Protein AF-A0A7Y2II30-F1 (afdb_monomer_lite)

Structure (mmCIF, N/CA/C/O backbone):
data_AF-A0A7Y2II30-F1
#
_entry.id   AF-A0A7Y2II30-F1
#
loop_
_atom_site.group_PDB
_atom_site.id
_atom_site.type_symbol
_atom_site.label_atom_id
_atom_site.label_alt_id
_atom_site.label_comp_id
_atom_site.label_asym_id
_atom_site.label_entity_id
_atom_site.label_seq_id
_atom_site.pdbx_PDB_ins_code
_atom_site.Cartn_x
_atom_site.Cartn_y
_atom_site.Cartn_z
_atom_site.occupancy
_atom_site.B_iso_or_equiv
_atom_site.auth_seq_id
_atom_site.auth_comp_id
_atom_site.auth_asym_id
_atom_site.auth_atom_id
_atom_site.pdbx_PDB_model_num
ATOM 1 N N . MET A 1 1 ? 22.709 25.043 9.702 1.00 64.62 1 MET A N 1
ATOM 2 C CA . MET A 1 1 ? 23.144 23.645 9.458 1.00 64.62 1 MET A CA 1
ATOM 3 C C . MET A 1 1 ? 21.987 22.687 9.152 1.00 64.62 1 MET A C 1
ATOM 5 O O . MET A 1 1 ? 22.220 21.674 8.513 1.00 64.62 1 MET A O 1
ATOM 9 N N . THR A 1 2 ? 20.740 23.008 9.509 1.00 87.62 2 THR A N 1
ATOM 10 C CA . THR A 1 2 ? 19.544 22.191 9.216 1.00 87.62 2 THR A CA 1
ATOM 11 C C . THR A 1 2 ? 19.103 22.223 7.746 1.00 87.62 2 THR A C 1
ATOM 13 O O . THR A 1 2 ? 18.709 21.197 7.205 1.00 87.62 2 THR A O 1
ATOM 16 N N . THR A 1 3 ? 19.232 23.360 7.057 1.00 88.44 3 THR A N 1
ATOM 17 C CA . THR A 1 3 ? 18.858 23.515 5.636 1.00 88.44 3 THR A CA 1
ATOM 18 C C . THR A 1 3 ? 19.663 22.623 4.697 1.00 88.44 3 THR A C 1
ATOM 20 O O . THR A 1 3 ? 19.104 22.051 3.769 1.00 88.44 3 THR A O 1
ATOM 23 N N . LEU A 1 4 ? 20.959 22.444 4.968 1.00 92.62 4 LEU A N 1
ATOM 24 C CA . LEU A 1 4 ? 21.824 21.551 4.194 1.00 92.62 4 LEU A CA 1
ATOM 25 C C . LEU A 1 4 ? 21.360 20.093 4.297 1.00 92.62 4 LEU A C 1
ATOM 27 O O . LEU A 1 4 ? 21.259 19.420 3.279 1.00 92.62 4 LEU A O 1
ATOM 31 N N . ALA A 1 5 ? 21.003 19.634 5.501 1.00 89.12 5 ALA A N 1
ATOM 32 C CA . ALA A 1 5 ? 20.474 18.288 5.712 1.00 89.12 5 ALA A CA 1
ATOM 33 C C . ALA A 1 5 ? 19.132 18.070 4.991 1.00 89.12 5 ALA A C 1
ATOM 35 O O . ALA A 1 5 ? 18.931 17.025 4.379 1.00 89.12 5 ALA A O 1
ATOM 36 N N . ILE A 1 6 ? 18.242 19.070 5.001 1.00 91.69 6 ILE A N 1
ATOM 37 C CA . ILE A 1 6 ? 16.952 19.008 4.294 1.00 91.69 6 ILE A CA 1
ATOM 38 C C . ILE A 1 6 ? 17.166 18.869 2.783 1.00 91.69 6 ILE A C 1
ATOM 40 O O . ILE A 1 6 ? 16.555 18.006 2.156 1.00 91.69 6 ILE A O 1
ATOM 44 N N . VAL A 1 7 ? 18.063 19.671 2.201 1.00 93.69 7 VAL A N 1
ATOM 45 C CA . VAL A 1 7 ? 18.379 19.600 0.765 1.00 93.69 7 VAL A CA 1
ATOM 46 C C . VAL A 1 7 ? 18.996 18.246 0.407 1.00 93.69 7 VAL A C 1
ATOM 48 O O . VAL A 1 7 ? 18.635 17.660 -0.610 1.00 93.69 7 VAL A O 1
ATOM 51 N N . LEU A 1 8 ? 19.868 17.706 1.260 1.00 93.81 8 LEU A N 1
ATOM 52 C CA . LEU A 1 8 ? 20.508 16.408 1.034 1.00 93.81 8 LEU A CA 1
ATOM 53 C C . LEU A 1 8 ? 19.507 15.247 1.093 1.00 93.81 8 LEU A C 1
ATOM 55 O O . LEU A 1 8 ? 19.536 14.366 0.237 1.00 93.81 8 LEU A O 1
ATOM 59 N N . LEU A 1 9 ? 18.584 15.275 2.057 1.00 91.69 9 LEU A N 1
ATOM 60 C CA . LEU A 1 9 ? 17.498 14.298 2.160 1.00 91.69 9 LEU A CA 1
ATOM 61 C C . LEU A 1 9 ? 16.537 14.398 0.974 1.00 91.69 9 LEU A C 1
ATOM 63 O O . LEU A 1 9 ? 16.142 13.374 0.418 1.00 91.69 9 LEU A O 1
ATOM 67 N N . MET A 1 10 ? 16.199 15.618 0.551 1.00 91.81 10 MET A N 1
ATOM 68 C CA . MET A 1 10 ? 15.353 15.848 -0.617 1.00 91.81 10 MET A CA 1
ATOM 69 C C . MET A 1 10 ? 16.002 15.285 -1.886 1.00 91.81 10 MET A C 1
ATOM 71 O O . MET A 1 10 ? 15.349 14.546 -2.623 1.00 91.81 10 MET A O 1
ATOM 75 N N . LEU A 1 11 ? 17.287 15.575 -2.111 1.00 91.94 11 LEU A N 1
ATOM 76 C CA . LEU A 1 11 ? 18.049 15.060 -3.251 1.00 91.94 11 LEU A CA 1
ATOM 77 C C . LEU A 1 11 ? 18.217 13.541 -3.197 1.00 91.94 11 LEU A C 1
ATOM 79 O O . LEU A 1 11 ? 18.059 12.887 -4.223 1.00 91.94 11 LEU A O 1
ATOM 83 N N . GLY A 1 12 ? 18.482 12.966 -2.023 1.00 89.06 12 GLY A N 1
ATOM 84 C CA . GLY A 1 12 ? 18.578 11.516 -1.846 1.00 89.06 12 GLY A CA 1
ATOM 85 C C . GLY A 1 12 ? 17.257 10.806 -2.153 1.00 89.06 12 GLY A C 1
ATOM 86 O O . GLY A 1 12 ? 17.236 9.835 -2.908 1.00 89.06 12 GLY A O 1
ATOM 87 N N . ALA A 1 13 ? 16.137 11.331 -1.648 1.00 88.62 13 ALA A N 1
ATOM 88 C CA . ALA A 1 13 ? 14.808 10.779 -1.908 1.00 88.62 13 ALA A CA 1
ATOM 89 C C . ALA A 1 13 ? 14.414 10.885 -3.391 1.00 88.62 13 ALA A C 1
ATOM 91 O O . ALA A 1 13 ? 13.893 9.927 -3.972 1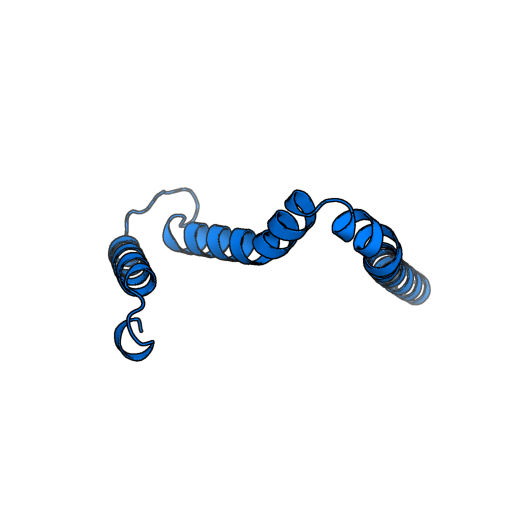.00 88.62 13 ALA A O 1
ATOM 92 N N . TRP A 1 14 ? 14.697 12.025 -4.030 1.00 87.06 14 TRP A N 1
ATOM 93 C CA . TRP A 1 14 ? 14.475 12.199 -5.466 1.00 87.06 14 TRP A CA 1
ATOM 94 C C . TRP A 1 14 ? 15.386 11.299 -6.301 1.00 87.06 14 TRP A C 1
ATOM 96 O O . TRP A 1 14 ? 14.913 10.648 -7.230 1.00 87.06 14 TRP A O 1
ATOM 106 N N . GLY A 1 15 ? 16.662 11.200 -5.933 1.00 88.12 15 GLY A N 1
ATOM 107 C CA . GLY A 1 15 ? 17.636 10.325 -6.577 1.00 88.12 15 GLY A CA 1
ATOM 108 C C . GLY A 1 15 ? 17.206 8.862 -6.522 1.00 88.12 15 GLY A C 1
ATOM 109 O O . GLY A 1 15 ? 17.217 8.189 -7.548 1.00 88.12 15 GLY A O 1
ATOM 110 N N . GLN A 1 16 ? 16.725 8.389 -5.369 1.00 85.00 16 GLN A N 1
ATOM 111 C CA . GLN A 1 16 ? 16.188 7.034 -5.223 1.00 85.00 16 GLN A CA 1
ATOM 112 C C . GLN A 1 16 ? 14.955 6.806 -6.109 1.00 85.00 16 GLN A C 1
ATOM 114 O O . GLN A 1 16 ? 14.826 5.752 -6.734 1.00 85.00 16 GLN A O 1
ATOM 119 N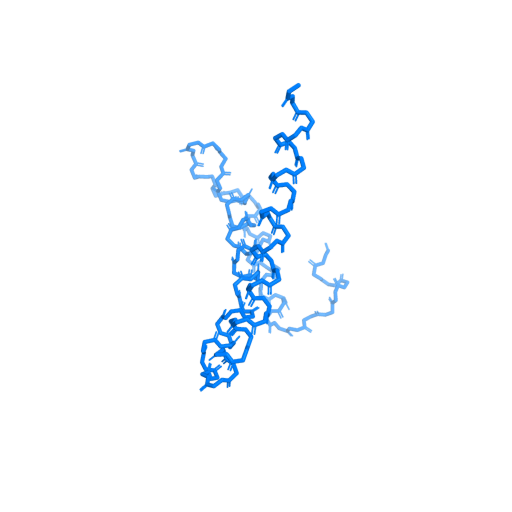 N . ARG A 1 17 ? 14.058 7.796 -6.203 1.00 81.94 17 ARG A N 1
ATOM 120 C CA . ARG A 1 17 ? 12.863 7.715 -7.054 1.00 81.94 17 ARG A CA 1
ATOM 121 C C . ARG A 1 17 ? 13.223 7.655 -8.541 1.00 81.94 17 ARG A C 1
ATOM 123 O O . ARG A 1 17 ? 12.670 6.821 -9.256 1.00 81.94 17 ARG A O 1
ATOM 130 N N . LEU A 1 18 ? 14.159 8.492 -8.998 1.00 79.69 18 LEU A N 1
ATOM 131 C CA . LEU A 1 18 ? 14.648 8.451 -10.379 1.00 79.69 18 LEU A CA 1
ATOM 132 C C . LEU A 1 18 ? 15.398 7.151 -10.669 1.00 79.69 18 LEU A C 1
ATOM 134 O O . LEU A 1 18 ? 15.134 6.521 -11.688 1.00 79.69 18 LEU A O 1
ATOM 138 N N . ALA A 1 19 ? 16.281 6.715 -9.770 1.00 81.56 19 ALA A N 1
ATOM 139 C CA . ALA A 1 19 ? 17.003 5.457 -9.917 1.00 81.56 19 ALA A CA 1
ATOM 140 C C . ALA A 1 19 ? 16.030 4.278 -10.040 1.00 81.56 19 ALA A C 1
ATOM 142 O O . ALA A 1 19 ? 16.186 3.446 -10.928 1.00 81.56 19 ALA A O 1
ATOM 143 N N . GLY A 1 20 ? 14.971 4.247 -9.227 1.00 74.56 20 GLY A N 1
ATOM 144 C CA . GLY A 1 20 ? 13.917 3.245 -9.354 1.00 74.56 20 GLY A CA 1
ATOM 145 C C . GLY A 1 20 ? 13.250 3.259 -10.733 1.00 74.56 20 GLY A C 1
ATOM 146 O O . GLY A 1 20 ? 13.113 2.217 -11.365 1.00 74.56 20 GLY A O 1
ATOM 147 N N . MET A 1 21 ? 12.893 4.433 -11.248 1.00 70.38 21 MET A N 1
ATOM 148 C CA . MET A 1 21 ? 12.212 4.545 -12.540 1.00 70.38 21 MET A CA 1
ATOM 149 C C . MET A 1 21 ? 13.113 4.164 -13.729 1.00 70.38 21 MET A C 1
ATOM 151 O O . MET A 1 21 ? 12.668 3.445 -14.621 1.00 70.38 21 MET A O 1
ATOM 155 N N . PHE A 1 22 ? 14.380 4.590 -13.726 1.00 71.75 22 PHE A N 1
ATOM 156 C CA . PHE A 1 22 ? 15.306 4.362 -14.842 1.00 71.75 22 PHE A CA 1
ATOM 157 C C . PHE A 1 22 ? 16.024 3.005 -14.805 1.00 71.75 22 PHE A C 1
ATOM 159 O O . PHE A 1 22 ? 16.271 2.439 -15.867 1.00 71.75 22 PHE A O 1
ATOM 166 N N . LEU A 1 23 ? 16.363 2.460 -13.627 1.00 66.25 23 LEU A N 1
ATOM 167 C CA . LEU A 1 23 ? 17.037 1.154 -13.524 1.00 66.25 23 LEU A CA 1
ATOM 168 C C . LEU A 1 23 ? 16.055 -0.011 -13.397 1.00 66.25 23 LEU A C 1
ATOM 170 O O . LEU A 1 23 ? 16.296 -1.068 -13.976 1.00 66.25 23 LEU A O 1
ATOM 174 N N . ILE A 1 24 ? 14.973 0.144 -12.629 1.00 65.12 24 ILE A N 1
ATOM 175 C CA . ILE A 1 24 ? 14.090 -0.986 -12.304 1.00 65.12 24 ILE A CA 1
ATOM 176 C C . ILE A 1 24 ? 13.038 -1.174 -13.396 1.00 65.12 24 ILE A C 1
ATOM 178 O O . ILE A 1 24 ? 12.774 -2.315 -13.760 1.00 65.12 24 ILE A O 1
ATOM 182 N N . GLY A 1 25 ? 12.511 -0.092 -13.983 1.00 65.38 25 GLY A N 1
ATOM 183 C CA . GLY A 1 25 ? 11.529 -0.147 -15.079 1.00 65.38 25 GLY A CA 1
ATOM 184 C C . GLY A 1 25 ? 11.923 -1.089 -16.234 1.00 65.38 25 GLY A C 1
ATOM 185 O O . GLY A 1 25 ? 11.193 -2.047 -16.495 1.00 65.38 25 GLY A O 1
ATOM 186 N N . PRO A 1 26 ? 13.111 -0.926 -16.851 1.00 66.00 26 PRO A N 1
ATOM 187 C CA . PRO A 1 26 ? 13.552 -1.782 -17.957 1.00 66.00 26 PRO A CA 1
ATOM 188 C C . PRO A 1 26 ? 13.873 -3.226 -17.534 1.00 66.00 26 PRO A C 1
ATOM 190 O O . PRO A 1 26 ? 13.849 -4.146 -18.352 1.00 66.00 26 PRO A O 1
ATOM 193 N N . VAL A 1 27 ? 14.222 -3.448 -16.261 1.00 63.78 27 VAL A N 1
ATOM 194 C CA . VAL A 1 27 ? 14.493 -4.789 -15.712 1.00 63.78 27 VAL A CA 1
ATOM 195 C C . VAL A 1 27 ? 13.186 -5.528 -15.419 1.00 63.78 27 VAL A C 1
ATOM 197 O O . VAL A 1 27 ? 13.109 -6.744 -15.613 1.00 63.78 27 VAL A O 1
ATOM 200 N N . LEU A 1 28 ? 12.147 -4.798 -15.011 1.00 59.66 28 LEU A N 1
ATOM 201 C CA . LEU A 1 28 ? 10.813 -5.329 -14.749 1.00 59.66 28 LEU A CA 1
ATOM 202 C C . LEU A 1 28 ? 10.085 -5.716 -16.040 1.00 59.66 28 LEU A C 1
ATOM 204 O O . LEU A 1 28 ? 9.455 -6.770 -16.077 1.00 59.66 28 LEU A O 1
ATOM 208 N N . GLU A 1 29 ? 10.232 -4.940 -17.119 1.00 63.31 29 GLU A N 1
ATOM 209 C CA . GLU A 1 29 ? 9.665 -5.284 -18.436 1.00 63.31 29 GLU A CA 1
ATOM 210 C C . GLU A 1 29 ? 10.208 -6.609 -18.989 1.00 63.31 29 GLU A C 1
ATOM 212 O O . GLU A 1 29 ? 9.475 -7.376 -19.610 1.00 63.31 29 GLU A O 1
ATOM 217 N N . LYS A 1 30 ? 11.470 -6.949 -18.692 1.00 66.69 30 LYS A N 1
ATOM 218 C CA . LYS A 1 30 ? 12.065 -8.241 -19.080 1.00 66.69 30 LYS A CA 1
ATOM 219 C C . LYS A 1 30 ? 11.477 -9.435 -18.314 1.00 66.69 30 LYS A C 1
ATOM 221 O O . LYS A 1 30 ? 11.758 -10.584 -18.661 1.00 66.69 30 LYS A O 1
ATOM 226 N N . ARG A 1 31 ? 10.698 -9.199 -17.253 1.00 70.12 31 ARG A N 1
ATOM 227 C CA . ARG A 1 31 ? 10.117 -10.227 -16.376 1.00 70.12 31 ARG A CA 1
ATOM 228 C C . ARG A 1 31 ? 8.615 -9.950 -16.175 1.00 70.12 31 ARG A C 1
ATOM 230 O O . ARG A 1 3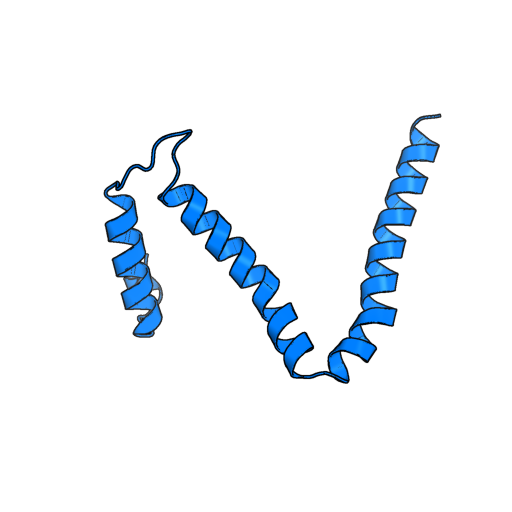1 ? 8.235 -9.380 -15.152 1.00 70.12 31 ARG A O 1
ATOM 237 N N . PRO A 1 32 ? 7.734 -10.418 -17.080 1.00 70.81 32 PRO A N 1
ATOM 238 C CA . PRO A 1 32 ? 6.305 -10.067 -17.072 1.00 70.81 32 PRO A CA 1
ATOM 239 C C . PRO A 1 32 ? 5.568 -10.433 -15.769 1.00 70.81 32 PRO A C 1
ATOM 241 O O . PRO A 1 32 ? 4.646 -9.732 -15.348 1.00 70.81 32 PRO A O 1
ATOM 244 N N . LEU A 1 33 ? 6.009 -11.494 -15.084 1.00 72.56 33 LEU A N 1
ATOM 245 C CA . LEU A 1 33 ? 5.470 -11.892 -13.779 1.00 72.56 33 LEU A CA 1
ATOM 246 C C . LEU A 1 33 ? 5.775 -10.861 -12.680 1.00 72.56 33 LEU A C 1
ATOM 248 O O . LEU A 1 33 ? 4.900 -10.543 -11.878 1.00 72.56 33 LEU A O 1
ATOM 252 N N . LEU A 1 34 ? 6.991 -10.306 -12.662 1.00 69.31 34 LEU A N 1
ATOM 253 C CA . LEU A 1 34 ? 7.389 -9.299 -11.676 1.00 69.31 34 LEU A CA 1
ATOM 254 C C . LEU A 1 34 ? 6.677 -7.970 -11.941 1.00 69.31 34 LEU A C 1
ATOM 256 O O . LEU A 1 34 ? 6.185 -7.360 -11.000 1.00 69.31 34 LEU A O 1
ATOM 260 N N . ALA A 1 35 ? 6.546 -7.561 -13.206 1.00 74.19 35 ALA A N 1
ATOM 261 C CA . ALA A 1 35 ? 5.811 -6.347 -13.566 1.00 74.19 35 ALA A CA 1
ATOM 262 C C . ALA A 1 35 ? 4.336 -6.409 -13.125 1.00 74.19 35 ALA A C 1
ATOM 264 O O . ALA A 1 35 ? 3.806 -5.450 -12.560 1.00 74.19 35 ALA A O 1
ATOM 265 N N . THR A 1 36 ? 3.689 -7.564 -13.313 1.00 74.25 36 THR A N 1
ATOM 266 C CA . THR A 1 36 ? 2.307 -7.789 -12.858 1.00 74.25 36 THR A CA 1
ATOM 267 C C . THR A 1 36 ? 2.204 -7.732 -11.334 1.00 74.25 36 THR A C 1
ATOM 269 O O . THR A 1 36 ? 1.327 -7.052 -10.804 1.00 74.25 36 THR A O 1
ATOM 272 N N . ALA A 1 37 ? 3.122 -8.391 -10.618 1.00 75.19 37 ALA A N 1
ATOM 273 C CA . ALA A 1 37 ? 3.148 -8.362 -9.159 1.00 75.19 37 ALA A CA 1
ATOM 274 C C . ALA A 1 37 ? 3.350 -6.938 -8.622 1.00 75.19 37 ALA A C 1
ATOM 276 O O . ALA A 1 37 ? 2.628 -6.523 -7.720 1.00 75.19 37 ALA A O 1
ATOM 277 N N . THR A 1 38 ? 4.264 -6.159 -9.208 1.00 77.31 38 THR A N 1
ATOM 278 C CA . THR A 1 38 ? 4.531 -4.777 -8.787 1.00 77.31 38 THR A CA 1
ATOM 279 C C . THR A 1 38 ? 3.331 -3.855 -8.988 1.00 77.31 38 THR A C 1
ATOM 281 O O . THR A 1 38 ? 3.057 -3.037 -8.112 1.00 77.31 38 THR A O 1
ATOM 284 N N . ASN A 1 39 ? 2.558 -4.031 -10.061 1.00 81.50 39 ASN A N 1
ATOM 285 C CA . ASN A 1 39 ? 1.304 -3.293 -10.251 1.00 81.50 39 ASN A CA 1
ATOM 286 C C . ASN A 1 39 ? 0.224 -3.658 -9.222 1.00 81.50 39 ASN A C 1
ATOM 288 O O . ASN A 1 39 ? -0.645 -2.839 -8.928 1.00 81.50 39 ASN A O 1
ATOM 292 N N . LEU A 1 40 ? 0.279 -4.862 -8.648 1.00 83.06 40 LEU A N 1
ATOM 293 C CA . LEU A 1 40 ? -0.649 -5.299 -7.605 1.00 83.06 40 LEU A CA 1
ATOM 294 C C . LEU A 1 40 ? -0.232 -4.829 -6.204 1.00 83.06 40 LEU A C 1
ATOM 296 O O . LEU A 1 40 ? -1.079 -4.811 -5.313 1.00 83.06 40 LEU A O 1
ATOM 300 N N . ILE A 1 41 ? 1.022 -4.403 -5.997 1.00 84.88 41 ILE A N 1
ATOM 301 C CA . ILE A 1 41 ? 1.520 -3.965 -4.679 1.00 84.88 41 ILE A CA 1
ATOM 302 C C . ILE A 1 41 ? 0.665 -2.833 -4.085 1.00 84.88 41 ILE A C 1
ATOM 304 O O . ILE A 1 41 ? 0.233 -2.985 -2.943 1.00 84.88 41 ILE A O 1
ATOM 308 N N . PRO A 1 42 ? 0.356 -1.726 -4.794 1.00 86.81 42 PRO A N 1
ATOM 309 C CA . PRO A 1 42 ? -0.437 -0.642 -4.212 1.00 86.81 42 PRO A CA 1
ATOM 310 C C . PRO A 1 42 ? -1.833 -1.104 -3.781 1.00 86.81 42 PRO A C 1
ATOM 312 O O . PRO A 1 42 ? -2.282 -0.785 -2.682 1.00 86.81 42 PRO A O 1
ATOM 315 N N . ALA A 1 43 ? -2.496 -1.905 -4.620 1.00 86.12 43 ALA A N 1
ATOM 316 C CA . ALA A 1 43 ? -3.810 -2.462 -4.316 1.00 86.12 43 ALA A CA 1
ATOM 317 C C . ALA A 1 43 ? -3.752 -3.414 -3.111 1.00 86.12 43 ALA A C 1
ATOM 319 O O . ALA A 1 43 ? -4.600 -3.334 -2.222 1.00 86.12 43 ALA A O 1
ATOM 320 N N . ALA A 1 44 ? -2.719 -4.259 -3.036 1.00 84.94 44 ALA A N 1
ATOM 321 C CA . ALA A 1 44 ? -2.498 -5.161 -1.914 1.00 84.94 44 ALA A CA 1
ATOM 322 C C . ALA A 1 44 ? -2.287 -4.388 -0.605 1.00 84.94 44 ALA A C 1
ATOM 324 O O . ALA A 1 44 ? -2.929 -4.703 0.395 1.00 84.94 44 ALA A O 1
ATOM 325 N N . VAL A 1 45 ? -1.469 -3.332 -0.620 1.00 87.50 45 VAL A N 1
ATOM 326 C CA . VAL A 1 45 ? -1.223 -2.491 0.562 1.00 87.50 45 VAL A CA 1
ATOM 327 C C . VAL A 1 45 ? -2.509 -1.810 1.029 1.00 87.50 45 VAL A C 1
ATOM 329 O O . VAL A 1 45 ? -2.846 -1.903 2.208 1.00 87.50 45 VAL A O 1
ATOM 332 N N . ILE A 1 46 ? -3.264 -1.180 0.124 1.00 87.62 46 ILE A N 1
ATOM 333 C CA . ILE A 1 46 ? -4.533 -0.525 0.475 1.00 87.62 46 ILE A CA 1
ATOM 334 C C . ILE A 1 46 ? -5.522 -1.549 1.041 1.00 87.62 46 ILE A C 1
ATOM 336 O O . ILE A 1 46 ? -6.133 -1.299 2.077 1.00 87.62 46 ILE A O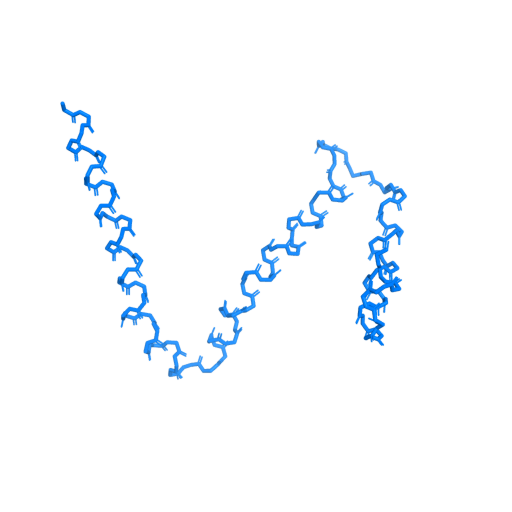 1
ATOM 340 N N . SER A 1 47 ? -5.635 -2.725 0.417 1.00 83.62 47 SER A N 1
ATOM 341 C CA . SER A 1 47 ? -6.516 -3.790 0.905 1.00 83.62 47 SER A CA 1
ATOM 342 C C . SER A 1 47 ? -6.128 -4.264 2.309 1.00 83.62 47 SER A C 1
ATOM 344 O O . SER A 1 47 ? -6.991 -4.365 3.177 1.00 83.62 47 SER A O 1
ATOM 346 N N . ALA A 1 48 ? -4.834 -4.453 2.583 1.00 84.31 48 ALA A N 1
ATOM 347 C CA . ALA A 1 48 ? -4.339 -4.834 3.902 1.00 84.31 48 ALA A CA 1
ATOM 348 C C . ALA A 1 48 ? -4.642 -3.769 4.967 1.00 84.31 48 ALA A C 1
ATOM 350 O O . ALA A 1 48 ? -5.021 -4.111 6.088 1.00 84.31 48 ALA A O 1
ATOM 351 N N . VAL A 1 49 ? -4.522 -2.484 4.619 1.00 85.69 49 VAL A N 1
ATOM 352 C CA . VAL A 1 49 ? -4.861 -1.363 5.510 1.00 85.69 49 VAL A CA 1
ATOM 353 C C . VAL A 1 49 ? -6.360 -1.331 5.807 1.00 85.69 49 VAL A C 1
ATOM 355 O O . VAL A 1 49 ? -6.745 -1.204 6.966 1.00 85.69 49 VAL A O 1
ATOM 358 N N . VAL A 1 50 ? -7.211 -1.500 4.794 1.00 83.81 50 VAL A N 1
ATOM 359 C CA . VAL A 1 50 ? -8.674 -1.556 4.963 1.00 83.81 50 VAL A CA 1
ATOM 360 C C . VAL A 1 50 ? -9.081 -2.723 5.865 1.00 83.81 50 VAL A C 1
ATOM 362 O O . VAL A 1 50 ? -9.906 -2.557 6.766 1.00 83.81 50 VAL A O 1
ATOM 365 N N . VAL A 1 51 ? -8.461 -3.889 5.676 1.00 80.75 51 VAL A N 1
ATOM 366 C CA . VAL A 1 51 ? -8.661 -5.057 6.541 1.00 80.75 51 VAL A CA 1
ATOM 367 C C . VAL A 1 51 ? -8.245 -4.742 7.979 1.00 80.75 51 VAL A C 1
ATOM 369 O O . VAL A 1 51 ? -9.017 -5.006 8.897 1.00 80.75 51 VAL A O 1
ATOM 372 N N . GLN A 1 52 ? -7.086 -4.111 8.192 1.00 81.56 52 GLN A N 1
ATOM 373 C CA . GLN A 1 52 ? -6.641 -3.690 9.526 1.00 81.56 52 GLN A CA 1
ATOM 374 C C . GLN A 1 52 ? -7.613 -2.701 10.180 1.00 81.56 52 GLN A C 1
ATOM 376 O O . GLN A 1 52 ? -8.012 -2.912 11.318 1.00 81.56 52 GLN A O 1
ATOM 381 N N . LEU A 1 53 ? -8.049 -1.669 9.455 1.00 80.31 53 LEU A N 1
ATOM 382 C CA . LEU A 1 53 ? -8.993 -0.654 9.947 1.00 80.31 53 LEU A CA 1
ATOM 383 C C . LEU A 1 53 ? -10.368 -1.230 10.315 1.00 80.31 53 LEU A C 1
ATOM 385 O O . LEU A 1 53 ? -11.101 -0.625 11.098 1.00 80.31 53 LEU A O 1
ATOM 389 N N . THR A 1 54 ? -10.729 -2.373 9.734 1.00 76.00 54 THR A N 1
ATOM 390 C CA . THR A 1 54 ? -12.027 -3.018 9.960 1.00 76.00 54 THR A CA 1
ATOM 391 C C . THR A 1 54 ? -11.964 -4.087 11.044 1.00 76.00 54 THR A C 1
ATOM 393 O O . THR A 1 54 ? -12.892 -4.186 11.839 1.00 76.00 54 THR A O 1
ATOM 396 N N . LEU A 1 55 ? -10.896 -4.892 11.070 1.00 68.69 55 LEU A N 1
ATOM 397 C CA . LEU A 1 55 ? -10.764 -6.046 11.967 1.00 68.69 55 LEU A CA 1
ATOM 398 C C . LEU A 1 55 ? -10.046 -5.727 13.279 1.00 68.69 55 LEU A C 1
ATOM 400 O O . LEU A 1 55 ? -10.278 -6.402 14.283 1.00 68.69 55 LEU A O 1
ATOM 404 N N . ALA A 1 56 ? -9.149 -4.741 13.274 1.00 67.69 56 ALA A N 1
ATOM 405 C CA . ALA A 1 56 ? -8.328 -4.414 14.427 1.00 67.69 56 ALA A CA 1
ATOM 406 C C . ALA A 1 56 ? -8.801 -3.106 15.064 1.00 67.69 56 ALA A C 1
ATOM 408 O O . ALA A 1 56 ? -8.795 -2.042 14.441 1.00 67.69 56 ALA A O 1
ATOM 409 N N . ARG A 1 57 ? -9.161 -3.169 16.348 1.00 68.25 57 ARG A N 1
ATOM 410 C CA . ARG A 1 57 ? -9.349 -1.982 17.185 1.00 68.25 57 ARG A CA 1
ATOM 411 C C . ARG A 1 57 ? -8.458 -2.117 18.419 1.00 68.25 57 ARG A C 1
ATOM 413 O O . ARG A 1 57 ? -8.826 -2.743 19.405 1.00 68.25 57 ARG A O 1
ATOM 420 N N . GLY A 1 58 ? -7.258 -1.538 18.354 1.00 70.81 58 GLY A N 1
ATOM 421 C CA . GLY A 1 58 ? -6.254 -1.693 19.412 1.00 70.81 58 GLY A CA 1
ATOM 422 C C . GLY A 1 58 ? -5.721 -3.129 19.476 1.00 70.81 58 GLY A C 1
ATOM 423 O O . GLY A 1 58 ? -5.179 -3.617 18.489 1.00 70.81 58 GLY A O 1
ATOM 424 N N . THR A 1 59 ? -5.872 -3.799 20.623 1.00 62.06 59 THR A N 1
ATOM 425 C CA . THR A 1 59 ? -5.353 -5.161 20.878 1.00 62.06 59 THR A CA 1
ATOM 426 C C . THR A 1 59 ? -6.423 -6.256 20.789 1.00 62.06 59 THR A C 1
ATOM 428 O O . THR A 1 59 ? -6.109 -7.428 20.991 1.00 62.06 59 THR A O 1
ATOM 431 N N . SER A 1 60 ? -7.685 -5.907 20.515 1.00 59.38 60 SER A N 1
ATOM 432 C CA . SER A 1 60 ? -8.771 -6.879 20.370 1.00 59.38 60 SER A CA 1
ATOM 433 C C . SER A 1 60 ? -9.189 -7.033 18.908 1.00 59.38 60 SER A C 1
ATOM 435 O O . SER A 1 60 ? -9.359 -6.059 18.171 1.00 59.38 60 SER A O 1
ATOM 437 N N . LEU A 1 61 ? -9.370 -8.290 18.494 1.00 56.75 61 LEU A N 1
ATOM 438 C CA . LEU A 1 61 ? -10.107 -8.620 17.281 1.00 56.75 61 LEU A CA 1
ATOM 439 C C . LEU A 1 61 ? -11.592 -8.460 17.608 1.00 56.75 61 LEU A C 1
ATOM 441 O O . LEU A 1 61 ? -12.149 -9.255 18.367 1.00 56.75 61 LEU A O 1
ATOM 445 N N . VAL A 1 62 ? -12.220 -7.416 17.076 1.00 64.06 62 VAL A N 1
ATOM 446 C CA . VAL A 1 62 ? -13.660 -7.199 17.235 1.00 64.06 62 VAL A CA 1
ATOM 447 C C . VAL A 1 62 ? -14.312 -7.540 15.906 1.00 64.06 62 VAL A C 1
ATOM 449 O O . VAL A 1 62 ? -14.109 -6.853 14.908 1.00 64.06 62 VAL A O 1
ATOM 452 N N . ILE A 1 63 ? -15.079 -8.628 15.887 1.00 61.41 63 ILE A N 1
ATOM 453 C CA . ILE A 1 63 ? -15.948 -8.971 14.759 1.00 61.41 63 ILE A CA 1
ATOM 454 C C . ILE A 1 63 ? -17.176 -8.067 14.886 1.00 61.41 63 ILE A C 1
ATOM 456 O O . ILE A 1 63 ? -18.171 -8.430 15.506 1.00 61.41 63 ILE A O 1
ATOM 460 N N . ASP A 1 64 ? -17.036 -6.838 14.399 1.00 64.00 64 ASP A N 1
ATOM 461 C CA . ASP A 1 64 ? -18.075 -5.812 14.457 1.00 64.00 64 ASP A CA 1
ATOM 462 C C . ASP A 1 64 ? -19.017 -5.910 13.243 1.00 64.00 64 ASP A C 1
ATOM 464 O O . ASP A 1 64 ? -18.706 -6.555 12.234 1.00 64.00 64 ASP A O 1
ATOM 468 N N . GLU A 1 65 ? -20.136 -5.191 13.2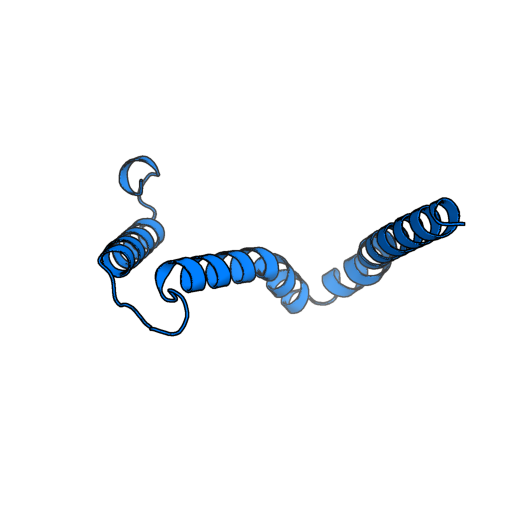82 1.00 64.88 65 GLU A N 1
ATOM 469 C CA . GLU A 1 65 ? -21.102 -5.063 12.173 1.00 64.88 65 GLU A CA 1
ATOM 470 C C . GLU A 1 65 ? -20.455 -4.600 10.846 1.00 64.88 65 GLU A C 1
ATOM 472 O O . GLU A 1 65 ? -20.906 -4.930 9.744 1.00 64.88 65 GLU A O 1
ATOM 477 N N . ARG A 1 66 ? -19.299 -3.933 10.942 1.00 68.06 66 ARG A N 1
ATOM 478 C CA . ARG A 1 66 ? -18.460 -3.511 9.810 1.00 68.06 66 ARG A CA 1
ATOM 479 C C . ARG A 1 66 ? -17.885 -4.676 8.999 1.00 68.06 66 ARG A C 1
ATOM 481 O O . ARG A 1 66 ? -17.700 -4.522 7.792 1.00 68.06 66 ARG A O 1
ATOM 488 N N . MET A 1 67 ? -17.630 -5.838 9.612 1.00 73.62 67 MET A N 1
ATOM 489 C CA . MET A 1 67 ? -17.206 -7.033 8.868 1.00 73.62 67 MET A CA 1
ATOM 490 C C . MET A 1 67 ? -18.305 -7.516 7.928 1.00 73.62 67 MET A C 1
ATOM 492 O O . MET A 1 67 ? -18.015 -7.840 6.778 1.00 73.62 67 MET A O 1
ATOM 496 N N . ALA A 1 68 ? -19.556 -7.537 8.396 1.00 73.62 68 ALA A N 1
ATOM 497 C CA . ALA A 1 68 ? -20.689 -7.931 7.567 1.00 73.62 68 ALA A CA 1
ATOM 498 C C . ALA A 1 68 ? -20.835 -6.979 6.369 1.00 73.62 68 ALA A C 1
ATOM 500 O O . ALA A 1 68 ? -20.946 -7.441 5.234 1.00 73.62 68 ALA A O 1
ATOM 501 N N . GLY A 1 69 ? -20.713 -5.665 6.602 1.00 73.88 69 GLY A N 1
ATOM 502 C CA . GLY A 1 69 ? -20.688 -4.658 5.535 1.00 73.88 69 GLY A CA 1
ATOM 503 C C . GLY A 1 69 ? -19.560 -4.878 4.517 1.00 73.88 69 GLY A C 1
ATOM 504 O O . GLY A 1 69 ? -19.811 -4.888 3.314 1.00 73.88 69 GLY A O 1
ATOM 505 N N . MET A 1 70 ? -18.331 -5.141 4.977 1.00 79.94 70 MET A N 1
ATOM 506 C CA . MET A 1 70 ? -17.189 -5.432 4.097 1.00 79.94 70 MET A CA 1
ATOM 507 C C . MET A 1 70 ? -17.368 -6.711 3.272 1.00 79.94 70 MET A C 1
ATOM 509 O O . MET A 1 70 ? -17.018 -6.730 2.092 1.00 79.94 70 MET A O 1
ATOM 513 N N . VAL A 1 71 ? -17.920 -7.774 3.862 1.00 82.06 71 VAL A N 1
ATOM 514 C CA . VAL A 1 71 ? -18.187 -9.030 3.144 1.00 82.06 71 VAL A CA 1
ATOM 515 C C . VAL A 1 71 ? -19.231 -8.804 2.050 1.00 82.06 71 VAL A C 1
ATOM 517 O O . VAL A 1 71 ? -19.014 -9.214 0.910 1.00 82.06 71 VAL A O 1
ATOM 520 N N . VAL A 1 72 ? -20.326 -8.104 2.360 1.00 82.38 72 VAL A N 1
ATOM 521 C CA . VAL A 1 72 ? -21.374 -7.784 1.376 1.00 82.38 72 VAL A CA 1
ATOM 522 C C . VAL A 1 72 ? -20.821 -6.905 0.253 1.00 82.38 72 VAL A C 1
ATOM 524 O O . VAL A 1 72 ? -21.023 -7.226 -0.920 1.00 82.38 72 VAL A O 1
ATOM 527 N N . ALA A 1 73 ? -20.060 -5.858 0.581 1.00 78.38 73 ALA A N 1
ATOM 528 C CA . ALA A 1 73 ? -19.408 -5.005 -0.411 1.00 78.38 73 ALA A CA 1
ATOM 529 C C . ALA A 1 73 ? -18.451 -5.804 -1.313 1.00 78.38 73 ALA A C 1
ATOM 531 O O . ALA A 1 73 ? -18.491 -5.664 -2.536 1.00 78.38 73 ALA A O 1
ATOM 532 N N . GLY A 1 74 ? -17.648 -6.706 -0.739 1.00 83.00 74 GLY A N 1
ATOM 533 C CA . GLY A 1 74 ? -16.766 -7.598 -1.495 1.00 83.00 74 GLY A CA 1
ATOM 534 C C . GLY A 1 74 ? -17.525 -8.506 -2.468 1.00 83.00 74 GLY A C 1
ATOM 535 O O . GLY A 1 74 ? -17.131 -8.632 -3.629 1.00 83.00 74 GLY A O 1
ATOM 536 N N . ILE A 1 75 ? -18.653 -9.080 -2.035 1.00 84.75 75 ILE A N 1
ATOM 537 C CA . ILE A 1 75 ? -19.524 -9.907 -2.888 1.00 84.75 75 ILE A CA 1
ATOM 538 C C . ILE A 1 75 ? -20.127 -9.074 -4.030 1.00 84.75 75 ILE A C 1
ATOM 540 O O . ILE A 1 75 ? -20.143 -9.522 -5.180 1.00 84.75 75 ILE A O 1
ATOM 544 N N . LEU A 1 76 ? -20.600 -7.857 -3.747 1.00 82.69 76 LEU A N 1
ATOM 545 C CA . LEU A 1 76 ? -21.188 -6.965 -4.753 1.00 82.69 76 LEU A CA 1
ATOM 546 C C . LEU A 1 76 ? -20.162 -6.520 -5.803 1.00 82.69 76 LEU A C 1
ATOM 548 O O . LEU A 1 76 ? -20.459 -6.544 -7.001 1.00 82.69 76 LEU A O 1
ATOM 552 N N . VAL A 1 77 ? -18.942 -6.186 -5.374 1.00 81.94 77 VAL A N 1
ATOM 553 C CA . VAL A 1 77 ? -17.825 -5.866 -6.276 1.00 81.94 77 VAL A CA 1
ATOM 554 C C . VAL A 1 77 ? -17.463 -7.075 -7.137 1.00 81.94 77 VAL A C 1
ATOM 556 O O . VAL A 1 77 ? -17.282 -6.930 -8.348 1.00 81.94 77 VAL A O 1
ATOM 559 N N . TRP A 1 78 ? -17.429 -8.280 -6.560 1.00 85.25 78 TRP A N 1
ATOM 560 C CA . TRP A 1 78 ? -17.154 -9.503 -7.320 1.00 85.25 78 TRP A CA 1
ATOM 561 C C . TRP A 1 78 ? -18.219 -9.777 -8.390 1.00 85.25 78 TRP A C 1
ATOM 563 O O . TRP A 1 78 ? -17.898 -10.196 -9.504 1.00 85.25 78 TRP A O 1
ATOM 573 N N . ARG A 1 79 ? -19.479 -9.440 -8.099 1.00 85.56 79 ARG A N 1
ATOM 574 C CA . ARG A 1 79 ? -20.598 -9.525 -9.048 1.00 85.56 79 ARG A CA 1
ATOM 575 C C . ARG A 1 79 ? -20.625 -8.383 -10.081 1.00 85.56 79 ARG A C 1
ATOM 577 O O . ARG A 1 79 ? -21.524 -8.357 -10.918 1.00 85.56 79 ARG A O 1
ATOM 584 N N . LYS A 1 80 ? -19.651 -7.463 -10.061 1.00 81.06 80 LYS A N 1
ATOM 585 C CA . LYS A 1 80 ? -19.601 -6.251 -10.904 1.00 81.06 80 LYS A CA 1
ATOM 586 C C . LYS A 1 80 ? -20.858 -5.375 -10.768 1.00 81.06 80 LYS A C 1
ATOM 588 O O . LYS A 1 80 ? -21.340 -4.826 -11.758 1.00 81.06 80 LYS A O 1
ATOM 593 N N . ALA A 1 81 ? -21.411 -5.265 -9.557 1.00 74.12 81 ALA A N 1
ATOM 594 C CA . ALA A 1 81 ? -22.550 -4.388 -9.297 1.00 74.12 81 ALA A CA 1
ATOM 595 C C . ALA A 1 81 ? -22.182 -2.904 -9.543 1.00 74.12 81 ALA A C 1
ATOM 597 O O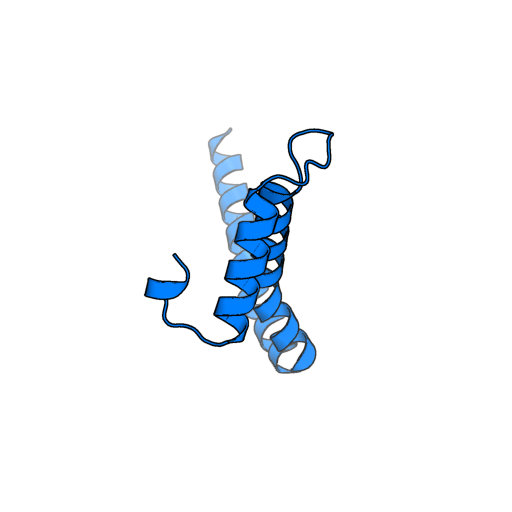 . ALA A 1 81 ? -21.038 -2.510 -9.296 1.00 74.12 81 ALA A O 1
ATOM 598 N N . PRO A 1 82 ? -23.116 -2.068 -10.038 1.00 73.12 82 PRO A N 1
ATOM 599 C CA . PRO A 1 82 ? -22.866 -0.644 -10.253 1.00 73.12 82 PRO A CA 1
ATOM 600 C C . PRO A 1 82 ? -22.570 0.072 -8.928 1.00 73.12 82 PRO A C 1
ATOM 602 O O . PRO A 1 82 ? -23.108 -0.294 -7.888 1.00 73.12 82 PRO A O 1
ATOM 605 N N . PHE A 1 83 ? -21.746 1.124 -8.975 1.00 71.12 83 PHE A N 1
ATOM 606 C CA . PHE A 1 83 ? -21.215 1.814 -7.786 1.00 71.12 83 PHE A CA 1
ATOM 607 C C . PHE A 1 83 ? -22.304 2.302 -6.816 1.00 71.12 83 PHE A C 1
ATOM 609 O O . PHE A 1 83 ? -22.128 2.229 -5.607 1.00 71.12 83 PHE A O 1
ATOM 616 N N . VAL A 1 84 ? -23.463 2.708 -7.349 1.00 73.81 84 VAL A N 1
ATOM 617 C CA . VAL A 1 84 ? -24.641 3.148 -6.576 1.00 73.81 84 VAL A CA 1
ATOM 618 C C . VAL A 1 84 ? -25.208 2.044 -5.673 1.00 73.81 84 VAL A C 1
ATOM 620 O O . VAL A 1 84 ? -25.866 2.343 -4.691 1.00 73.81 84 VAL A O 1
ATOM 623 N N . VAL A 1 85 ? -24.974 0.771 -5.997 1.00 72.19 85 VAL A N 1
ATOM 624 C CA . VAL A 1 85 ? -25.466 -0.379 -5.217 1.00 72.19 85 VAL A CA 1
ATOM 625 C C . VAL A 1 85 ? -24.459 -0.809 -4.142 1.00 72.19 85 VAL A C 1
ATOM 627 O O . VAL A 1 85 ? -24.817 -1.544 -3.229 1.00 72.19 85 VAL A O 1
ATOM 630 N N . VAL A 1 86 ? -23.195 -0.391 -4.260 1.00 73.44 86 VAL A N 1
ATOM 631 C CA . VAL A 1 86 ? -22.102 -0.807 -3.365 1.00 73.44 86 VAL A CA 1
ATOM 632 C C . VAL A 1 86 ? -21.926 0.146 -2.176 1.00 73.44 86 VAL A C 1
ATOM 634 O O . VAL A 1 86 ? -21.482 -0.302 -1.120 1.00 73.44 86 VAL A O 1
ATOM 637 N N . VAL A 1 87 ? -22.236 1.434 -2.361 1.00 73.50 87 VAL A N 1
ATOM 638 C CA . VAL A 1 87 ? -22.131 2.505 -1.349 1.00 73.50 87 VAL A CA 1
ATOM 639 C C . VAL A 1 87 ? -23.448 2.666 -0.607 1.00 73.50 87 VAL A C 1
ATOM 641 O O . VAL A 1 87 ? -23.391 2.794 0.635 1.00 73.50 87 VAL A O 1
#

pLDDT: mean 77.34, std 9.45, range [56.75, 93.81]

Foldseek 3Di:
DVVVVVVVVVCVVVVVVVCCCVVVVVVCVVPVVSVVVVVCVVVVVVVVVVCCVQQDDPPDRDPDPSVVLVVVLVVCVVVVHDPVVND

Sequence (87 aa):
MTTLAIVLLMLGAWGQRLAGMFLIGPVLEKRPLLATATNLIPAAVISAVVVQLTLARGTSLVIDERMAGMVVAGILVWRKAPFVVVV

Secondary structure (DSSP, 8-state):
-HHHHHHHHHHHHHHHHHHIIIIIHHHHHT-HHHHHHHHHHHHHHHHHHHHHHHHEETTEE---HHHHHHHHHHHHHHTT--HHHH-

Radius of gyration: 20.27 Å; chains: 1; bounding box: 49×36×40 Å